Protein AF-A0A6N8VYQ9-F1 (afdb_monomer_lite)

pLDDT: mean 89.88, std 11.33, range [39.56, 98.56]

Secondary structure (DSSP, 8-state):
-GGGTT---TTGGGHHHHHHHHHHHHHHHH--B--HHHHHHTTSSS----GGGHHHHHHHHHHHHHTS-HHHHHHHHHHHHHHHHHTTHHHHHHHHHHHHHHHHTSHHHHHHHHHHHHH-HHHHHHHHHGGGTT-B-----

Radius of gyration: 19.12 Å; chains: 1; bounding box: 42×30×52 Å

Structure (mmCIF, N/CA/C/O backbone):
data_AF-A0A6N8VYQ9-F1
#
_entry.id   AF-A0A6N8VYQ9-F1
#
loop_
_atom_site.group_PDB
_atom_site.id
_atom_site.type_symbol
_atom_site.label_atom_id
_atom_site.label_alt_id
_atom_site.label_comp_id
_atom_site.label_asym_id
_atom_site.label_entity_id
_atom_site.label_seq_id
_atom_site.pdbx_PDB_ins_code
_atom_site.Cartn_x
_atom_site.Cartn_y
_atom_site.Cartn_z
_atom_site.occupancy
_atom_site.B_iso_or_equiv
_atom_site.auth_seq_id
_atom_site.auth_comp_id
_atom_site.auth_asym_id
_atom_site.auth_atom_id
_atom_site.pdbx_PDB_model_num
ATOM 1 N N . PRO A 1 1 ? 2.903 -2.133 -12.362 1.00 65.19 1 PRO A N 1
ATOM 2 C CA . PRO A 1 1 ? 3.233 -1.470 -11.065 1.00 65.19 1 PRO A CA 1
ATOM 3 C C . PRO A 1 1 ? 4.709 -1.694 -10.698 1.00 65.19 1 PRO A C 1
ATOM 5 O O . PRO A 1 1 ? 5.419 -2.346 -11.462 1.00 65.19 1 PRO A O 1
ATOM 8 N N . ALA A 1 2 ? 5.177 -1.123 -9.576 1.00 66.31 2 ALA A N 1
ATOM 9 C CA . ALA A 1 2 ? 6.608 -0.998 -9.271 1.00 66.31 2 ALA A CA 1
ATOM 10 C C . ALA A 1 2 ? 7.390 -2.326 -9.326 1.00 66.31 2 ALA A C 1
ATOM 12 O O . ALA A 1 2 ? 8.435 -2.388 -9.970 1.00 66.31 2 ALA A O 1
ATOM 13 N N . GLY A 1 3 ? 6.815 -3.403 -8.776 1.00 78.25 3 GLY A N 1
ATOM 14 C CA . GLY A 1 3 ? 7.470 -4.713 -8.654 1.00 78.25 3 GLY A CA 1
ATOM 15 C C . GLY A 1 3 ? 7.898 -5.392 -9.962 1.00 78.25 3 GLY A C 1
ATOM 16 O O . GLY A 1 3 ? 8.672 -6.338 -9.907 1.00 78.25 3 GLY A O 1
ATOM 17 N N . ARG A 1 4 ? 7.441 -4.920 -11.134 1.00 86.50 4 ARG A N 1
ATOM 18 C CA . ARG A 1 4 ? 7.804 -5.511 -12.436 1.00 86.50 4 ARG A CA 1
ATOM 19 C C . ARG A 1 4 ? 9.181 -5.074 -12.944 1.00 86.50 4 ARG A C 1
ATOM 21 O O . ARG A 1 4 ? 9.918 -5.898 -13.466 1.00 86.50 4 ARG A O 1
ATOM 28 N N . ALA A 1 5 ? 9.513 -3.785 -12.827 1.00 86.56 5 ALA A N 1
ATOM 29 C CA . ALA A 1 5 ? 10.778 -3.237 -13.347 1.00 86.56 5 ALA A CA 1
ATOM 30 C C . ALA A 1 5 ? 11.146 -1.856 -12.772 1.00 86.56 5 ALA A C 1
ATOM 32 O O . ALA A 1 5 ? 11.883 -1.112 -13.404 1.00 86.56 5 ALA A O 1
ATOM 33 N N . LEU A 1 6 ? 10.581 -1.457 -11.627 1.00 85.38 6 LEU A N 1
ATOM 34 C CA . LEU A 1 6 ? 10.783 -0.125 -11.032 1.00 85.38 6 LEU A CA 1
ATOM 35 C C . LEU A 1 6 ? 11.154 -0.159 -9.546 1.00 85.38 6 LEU A C 1
ATOM 37 O O . LEU A 1 6 ? 11.224 0.894 -8.915 1.00 85.38 6 LEU A O 1
ATOM 41 N N . GLY A 1 7 ? 11.374 -1.343 -8.980 1.00 84.88 7 GLY A N 1
ATOM 42 C CA . GLY A 1 7 ? 11.751 -1.486 -7.584 1.00 84.88 7 GLY A CA 1
ATOM 43 C C . GLY A 1 7 ? 10.710 -2.182 -6.728 1.00 84.88 7 GLY A C 1
ATOM 44 O O . GLY A 1 7 ? 9.626 -2.595 -7.149 1.00 84.88 7 GLY A O 1
ATOM 45 N N . GLN A 1 8 ? 11.082 -2.289 -5.469 1.00 81.06 8 GLN A N 1
ATOM 46 C CA . GLN A 1 8 ? 10.312 -2.890 -4.403 1.00 81.06 8 GLN A CA 1
ATOM 47 C C . GLN A 1 8 ? 9.368 -1.795 -3.839 1.00 81.06 8 GLN A C 1
ATOM 49 O O . GLN A 1 8 ? 9.829 -0.696 -3.532 1.00 81.06 8 GLN A O 1
ATOM 54 N N . PRO A 1 9 ? 8.040 -2.023 -3.715 1.00 76.06 9 PRO A N 1
ATOM 55 C CA . PRO A 1 9 ? 7.137 -1.032 -3.124 1.00 76.06 9 PRO A CA 1
ATOM 56 C C . PRO A 1 9 ? 7.573 -0.603 -1.708 1.00 76.06 9 PRO A C 1
ATOM 58 O O . PRO A 1 9 ? 7.637 -1.456 -0.823 1.00 76.06 9 PRO A O 1
ATOM 61 N N . PRO A 1 10 ? 7.765 0.696 -1.414 1.00 67.38 10 PRO A N 1
ATOM 62 C CA . PRO A 1 10 ? 8.290 1.147 -0.117 1.00 67.38 10 PRO A CA 1
ATOM 63 C C . PRO A 1 10 ? 7.386 0.792 1.080 1.00 67.38 10 PRO A C 1
ATOM 65 O O . PRO A 1 10 ? 7.801 0.881 2.229 1.00 67.38 10 PRO A O 1
ATOM 68 N N . THR A 1 11 ? 6.144 0.369 0.824 1.00 69.56 11 THR A N 1
ATOM 69 C CA . THR A 1 11 ? 5.172 -0.064 1.836 1.00 69.56 11 THR A CA 1
ATOM 70 C C . THR A 1 11 ? 5.167 -1.572 2.099 1.00 69.56 11 THR A C 1
ATOM 72 O O . THR A 1 11 ? 4.352 -2.034 2.897 1.00 69.56 11 THR A O 1
ATOM 75 N N . LEU A 1 12 ? 6.049 -2.361 1.470 1.00 75.00 12 LEU A N 1
ATOM 76 C CA . LEU A 1 12 ? 6.017 -3.828 1.557 1.00 75.00 12 LEU A CA 1
ATOM 77 C C . LEU A 1 12 ? 6.040 -4.369 2.979 1.00 75.00 12 LEU A C 1
ATOM 79 O O . LEU A 1 12 ? 5.330 -5.335 3.238 1.00 75.00 12 LEU A O 1
ATOM 83 N N . GLY A 1 13 ? 6.769 -3.743 3.905 1.00 76.56 13 GLY A N 1
ATOM 84 C CA . GLY A 1 13 ? 6.803 -4.208 5.294 1.00 76.56 13 GLY A CA 1
ATOM 85 C C . GLY A 1 13 ? 5.421 -4.279 5.959 1.00 76.56 13 GLY A C 1
ATOM 86 O O . GLY A 1 13 ? 5.215 -5.039 6.901 1.00 76.56 13 GLY A O 1
ATOM 87 N N . MET A 1 14 ? 4.430 -3.559 5.426 1.00 85.94 14 MET A N 1
ATOM 88 C CA . MET A 1 14 ? 3.052 -3.574 5.917 1.00 85.94 14 MET A CA 1
ATOM 89 C C . MET A 1 14 ? 2.168 -4.627 5.237 1.00 85.94 14 MET A C 1
ATOM 91 O O . MET A 1 14 ? 1.153 -5.019 5.810 1.00 85.94 14 MET A O 1
ATOM 95 N N . TRP A 1 15 ? 2.501 -5.082 4.025 1.00 90.06 15 TRP A N 1
ATOM 96 C CA . TRP A 1 15 ? 1.607 -5.934 3.230 1.00 90.06 15 TRP A CA 1
ATOM 97 C C . TRP A 1 15 ? 1.400 -7.314 3.868 1.00 90.06 15 TRP A C 1
ATOM 99 O O . TRP A 1 15 ? 0.240 -7.675 4.081 1.00 90.06 15 TRP A O 1
ATOM 109 N N . PRO A 1 16 ? 2.449 -8.053 4.292 1.00 90.50 16 PRO A N 1
ATOM 110 C CA . PRO A 1 16 ? 2.268 -9.322 4.991 1.00 90.50 16 PRO A CA 1
ATOM 111 C C . PRO A 1 16 ? 1.386 -9.212 6.233 1.00 90.50 16 PRO A C 1
ATOM 113 O O . PRO A 1 16 ? 0.558 -10.088 6.472 1.00 90.50 16 PRO A O 1
ATOM 116 N N . ALA A 1 17 ? 1.535 -8.125 6.995 1.00 88.56 17 ALA A N 1
ATOM 117 C CA . ALA A 1 17 ? 0.764 -7.881 8.209 1.00 88.56 17 ALA A CA 1
ATOM 118 C C . ALA A 1 17 ? -0.716 -7.563 7.930 1.00 88.56 17 ALA A C 1
ATOM 120 O O . ALA A 1 17 ? -1.552 -7.741 8.811 1.00 88.56 17 ALA A O 1
ATOM 121 N N . ARG A 1 18 ? -1.046 -7.088 6.722 1.00 90.31 18 ARG A N 1
ATOM 122 C CA . ARG A 1 18 ? -2.411 -6.716 6.323 1.00 90.31 18 ARG A CA 1
ATOM 123 C C . ARG A 1 18 ? -3.142 -7.828 5.585 1.00 90.31 18 ARG A C 1
ATOM 125 O O . ARG A 1 18 ? -4.265 -8.150 5.943 1.00 90.31 18 ARG A O 1
ATOM 132 N N . ILE A 1 19 ? -2.499 -8.407 4.575 1.00 94.00 19 ILE A N 1
ATOM 133 C CA . ILE A 1 19 ? -3.136 -9.318 3.611 1.00 94.00 19 ILE A CA 1
ATOM 134 C C . ILE A 1 19 ? -2.537 -10.732 3.628 1.00 94.00 19 ILE A C 1
ATOM 136 O O . ILE A 1 19 ? -2.899 -11.584 2.816 1.00 94.00 19 ILE A O 1
ATOM 140 N N . GLY A 1 20 ? -1.603 -10.999 4.545 1.00 93.19 20 GLY A N 1
ATOM 141 C CA . GLY A 1 20 ? -0.926 -12.285 4.675 1.00 93.19 20 GLY A CA 1
ATOM 142 C C . GLY A 1 20 ? 0.142 -12.540 3.605 1.00 93.19 20 GLY A C 1
ATOM 143 O O . GLY A 1 20 ? 0.209 -11.894 2.555 1.00 93.19 20 GLY A O 1
ATOM 144 N N . MET A 1 21 ? 1.003 -13.527 3.869 1.00 93.06 21 MET A N 1
ATOM 145 C CA . MET A 1 21 ? 2.172 -13.829 3.028 1.00 93.06 21 MET A CA 1
ATOM 146 C C . MET A 1 21 ? 1.812 -14.289 1.612 1.00 93.06 21 MET A C 1
ATOM 148 O O . MET A 1 21 ? 2.507 -13.936 0.662 1.00 93.06 21 MET A O 1
ATOM 152 N N . LEU A 1 22 ? 0.748 -15.085 1.463 1.00 95.06 22 LEU A N 1
ATOM 153 C CA . LEU A 1 22 ? 0.373 -15.667 0.171 1.00 95.06 22 LEU A CA 1
ATOM 154 C C . LEU A 1 22 ? -0.088 -14.590 -0.811 1.00 95.06 22 LEU A C 1
ATOM 156 O O . LEU A 1 22 ? 0.490 -14.468 -1.887 1.00 95.06 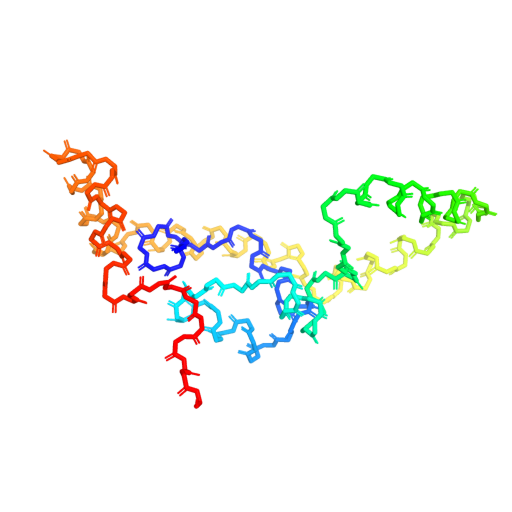22 LEU A O 1
ATOM 160 N N . LYS A 1 23 ? -1.061 -13.761 -0.411 1.00 93.44 23 LYS A N 1
ATOM 161 C CA . LYS A 1 23 ? -1.574 -12.683 -1.264 1.00 93.44 23 LYS A CA 1
ATOM 162 C C . LYS A 1 23 ? -0.520 -11.603 -1.499 1.00 93.44 23 LYS A C 1
ATOM 164 O O . LYS A 1 23 ? -0.416 -11.089 -2.606 1.00 93.44 23 LYS A O 1
ATOM 169 N N . THR A 1 24 ? 0.319 -11.316 -0.499 1.00 92.19 24 THR A N 1
ATOM 170 C CA . THR A 1 24 ? 1.463 -10.409 -0.676 1.00 92.19 24 THR A CA 1
ATOM 171 C C . THR A 1 24 ? 2.382 -10.893 -1.799 1.00 92.19 24 THR A C 1
ATOM 173 O O . THR A 1 24 ? 2.676 -10.136 -2.718 1.00 92.19 24 THR A O 1
ATOM 176 N N . LYS A 1 25 ? 2.805 -12.164 -1.768 1.00 91.62 25 LYS A N 1
ATOM 177 C CA . LYS A 1 25 ? 3.664 -12.739 -2.814 1.00 91.62 25 LYS A CA 1
ATOM 178 C C . LYS A 1 25 ? 2.973 -12.791 -4.170 1.00 91.62 25 LYS A C 1
ATOM 180 O O . LYS A 1 25 ? 3.605 -12.467 -5.164 1.00 91.62 25 LYS A O 1
ATOM 185 N N . GLU A 1 26 ? 1.693 -13.152 -4.208 1.00 91.56 26 GLU A N 1
ATOM 186 C CA . GLU A 1 26 ? 0.898 -13.158 -5.439 1.00 91.56 26 GLU A CA 1
ATOM 187 C C . GLU A 1 26 ? 0.948 -11.795 -6.143 1.00 91.56 26 GLU A C 1
ATOM 189 O O . GLU A 1 26 ? 1.306 -11.730 -7.317 1.00 91.56 26 GLU A O 1
ATOM 194 N N . LEU A 1 27 ? 0.685 -10.703 -5.415 1.00 90.06 27 LEU A N 1
ATOM 195 C CA . LEU A 1 27 ? 0.700 -9.347 -5.971 1.00 90.06 27 LEU A CA 1
ATOM 196 C C . LEU A 1 27 ? 2.111 -8.856 -6.320 1.00 90.06 27 LEU A C 1
ATOM 198 O O . LEU A 1 27 ? 2.285 -8.154 -7.311 1.00 90.06 27 LEU A O 1
ATOM 202 N N . LEU A 1 28 ? 3.134 -9.223 -5.544 1.00 88.94 28 LEU A N 1
ATOM 203 C CA . LEU A 1 28 ? 4.516 -8.822 -5.835 1.00 88.94 28 LEU A CA 1
ATOM 204 C C . LEU A 1 28 ? 5.099 -9.551 -7.040 1.00 88.94 28 LEU A C 1
ATOM 206 O O . LEU A 1 28 ? 5.803 -8.937 -7.833 1.00 88.94 28 LEU A O 1
ATOM 210 N N . PHE A 1 29 ? 4.831 -10.850 -7.161 1.00 89.75 29 PHE A N 1
ATOM 211 C CA . PHE A 1 29 ? 5.424 -11.687 -8.202 1.00 89.75 29 PHE A CA 1
ATOM 212 C C . PHE A 1 29 ? 4.741 -11.495 -9.556 1.00 89.75 29 PHE A C 1
ATOM 214 O O . PHE A 1 29 ? 5.396 -11.621 -10.584 1.00 89.75 29 PHE A O 1
ATOM 221 N N . SER A 1 30 ? 3.449 -11.161 -9.566 1.00 88.06 30 SER A N 1
ATOM 222 C CA . SER A 1 30 ? 2.733 -10.763 -10.787 1.00 88.06 30 SER A CA 1
ATOM 223 C C . SER A 1 30 ? 2.913 -9.277 -11.112 1.00 88.06 30 SER A C 1
ATOM 225 O O . SER A 1 30 ? 2.906 -8.859 -12.274 1.00 88.06 30 SER A O 1
ATOM 227 N N . GLY A 1 31 ? 3.056 -8.449 -10.075 1.00 88.06 31 GLY A N 1
ATOM 228 C CA . GLY A 1 31 ? 2.849 -7.019 -10.205 1.00 88.06 31 GLY A CA 1
ATOM 229 C C . GLY A 1 31 ? 1.437 -6.711 -10.695 1.00 88.06 31 GLY A C 1
ATOM 230 O O . GLY A 1 31 ? 1.279 -5.811 -11.505 1.00 88.06 31 GLY A O 1
ATOM 231 N N . ASP A 1 32 ? 0.418 -7.453 -10.284 1.00 89.06 32 ASP A N 1
ATOM 232 C CA . ASP A 1 32 ? -0.953 -7.146 -10.679 1.00 89.06 32 ASP A CA 1
ATOM 233 C C . ASP A 1 32 ? -1.568 -6.065 -9.788 1.00 89.06 32 ASP A C 1
ATOM 235 O O . ASP A 1 32 ? -1.178 -5.843 -8.638 1.00 89.06 32 ASP A O 1
ATOM 239 N N . THR A 1 33 ? -2.532 -5.351 -10.356 1.00 87.56 33 THR A N 1
ATOM 240 C CA . THR A 1 33 ? -3.377 -4.401 -9.637 1.00 87.56 33 THR A CA 1
ATOM 241 C C . THR A 1 33 ? -4.667 -5.083 -9.202 1.00 87.56 33 THR A C 1
ATOM 243 O O . THR A 1 33 ? -5.145 -6.018 -9.849 1.00 87.56 33 THR A O 1
ATOM 246 N N . ILE A 1 34 ? -5.224 -4.610 -8.091 1.00 90.75 34 ILE A N 1
ATOM 247 C CA . ILE A 1 34 ? -6.509 -5.056 -7.553 1.00 90.75 34 ILE A CA 1
ATOM 248 C C . ILE A 1 34 ? -7.470 -3.874 -7.532 1.00 90.75 34 ILE A C 1
ATOM 250 O O . ILE A 1 34 ? -7.042 -2.726 -7.388 1.00 90.75 34 ILE A O 1
ATOM 254 N N . ASP A 1 35 ? -8.759 -4.152 -7.688 1.00 92.94 35 ASP A N 1
ATOM 255 C CA . ASP A 1 35 ? -9.792 -3.147 -7.473 1.00 92.94 35 ASP A CA 1
ATOM 256 C C . ASP A 1 35 ? -10.114 -2.991 -5.977 1.00 92.94 35 ASP A C 1
ATOM 258 O O . ASP A 1 35 ? -9.591 -3.707 -5.117 1.00 92.94 35 ASP A O 1
ATOM 262 N N . ALA A 1 36 ? -10.963 -2.012 -5.658 1.00 94.69 36 ALA A N 1
ATOM 263 C CA . ALA A 1 36 ? -11.349 -1.724 -4.282 1.00 94.69 36 ALA A CA 1
ATOM 264 C C . ALA A 1 36 ? -12.071 -2.912 -3.618 1.00 94.69 36 ALA A C 1
ATOM 266 O O . ALA A 1 36 ? -11.867 -3.164 -2.433 1.00 94.69 36 ALA A O 1
ATOM 267 N N . VAL A 1 37 ? -12.869 -3.670 -4.379 1.00 95.12 37 VAL A N 1
ATOM 268 C CA . VAL A 1 37 ? -13.646 -4.805 -3.859 1.00 95.12 37 VAL 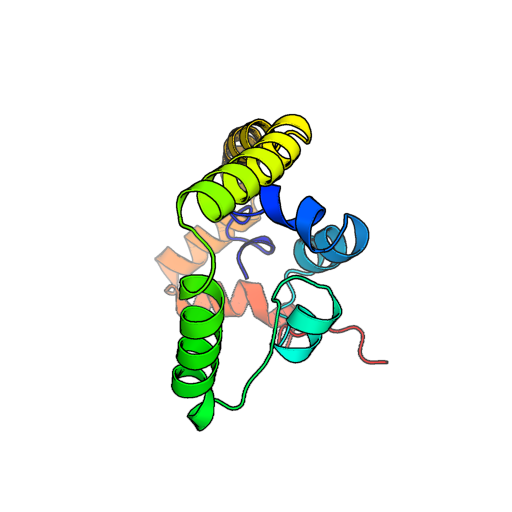A CA 1
ATOM 269 C C . VAL A 1 37 ? -12.717 -5.939 -3.435 1.00 95.12 37 VAL A C 1
ATOM 271 O O . VAL A 1 37 ? -12.842 -6.465 -2.329 1.00 95.12 37 VAL A O 1
ATOM 274 N N . GLU A 1 38 ? -11.737 -6.292 -4.268 1.00 94.75 38 GLU A N 1
ATOM 275 C CA . GLU A 1 38 ? -10.721 -7.276 -3.899 1.00 94.75 38 GLU A CA 1
ATOM 276 C C . GLU A 1 38 ? -9.863 -6.771 -2.735 1.00 94.75 38 GLU A C 1
ATOM 278 O O . GLU A 1 38 ? -9.588 -7.541 -1.814 1.00 94.75 38 GLU A O 1
ATOM 283 N N . ALA A 1 39 ? -9.486 -5.486 -2.726 1.00 95.12 39 ALA A N 1
ATOM 284 C CA . ALA A 1 39 ? -8.720 -4.883 -1.636 1.00 95.12 39 ALA A CA 1
ATOM 285 C C . ALA A 1 39 ? -9.447 -4.968 -0.281 1.00 95.12 39 ALA A C 1
ATOM 287 O O . ALA A 1 39 ? -8.809 -5.249 0.737 1.00 95.12 39 ALA A O 1
ATOM 288 N N . GLU A 1 40 ? -10.765 -4.761 -0.250 1.00 96.69 40 GLU A N 1
ATOM 289 C CA . GLU A 1 40 ? -11.592 -4.952 0.948 1.00 96.69 40 GLU A CA 1
ATOM 290 C C . GLU A 1 40 ? -11.666 -6.432 1.329 1.00 96.69 40 GLU A C 1
ATOM 292 O O . GLU A 1 40 ? -11.393 -6.793 2.476 1.00 96.69 40 GLU A O 1
ATOM 297 N N . ARG A 1 41 ? -11.937 -7.314 0.358 1.00 96.12 41 ARG A N 1
ATOM 298 C CA . ARG A 1 41 ? -12.064 -8.762 0.583 1.00 96.12 41 ARG A CA 1
ATOM 299 C C . ARG A 1 41 ? -10.810 -9.380 1.207 1.00 96.12 41 ARG A C 1
ATOM 301 O O . ARG A 1 41 ? -10.923 -10.306 2.010 1.00 96.12 41 ARG A O 1
ATOM 308 N N . ILE A 1 42 ? -9.620 -8.906 0.831 1.00 95.31 42 ILE A N 1
ATOM 309 C CA . ILE A 1 42 ? -8.342 -9.399 1.374 1.00 95.31 42 ILE A CA 1
ATOM 310 C C . ILE A 1 42 ? -7.889 -8.665 2.644 1.00 95.31 42 ILE A C 1
ATOM 312 O O . ILE A 1 42 ? -6.856 -9.030 3.201 1.00 95.31 42 ILE A O 1
ATOM 316 N N . GLY A 1 43 ? -8.621 -7.643 3.101 1.00 94.38 43 GLY A N 1
ATOM 317 C CA . GLY A 1 43 ? -8.286 -6.871 4.302 1.00 94.38 43 GLY A CA 1
ATOM 318 C C . GLY A 1 43 ? -7.203 -5.803 4.103 1.00 94.38 43 GLY A C 1
ATOM 319 O O . GLY A 1 43 ? -6.601 -5.344 5.076 1.00 94.38 43 GLY A O 1
ATOM 320 N N . MET A 1 44 ? -6.935 -5.391 2.858 1.00 93.94 44 MET A N 1
ATOM 321 C CA . MET A 1 44 ? -6.030 -4.270 2.574 1.00 93.94 44 MET A CA 1
ATOM 322 C C . MET A 1 44 ? -6.670 -2.929 2.946 1.00 93.94 44 MET A C 1
ATOM 324 O O . MET A 1 44 ? -5.994 -2.049 3.482 1.00 93.94 44 MET A O 1
ATOM 328 N N . ILE A 1 45 ? -7.972 -2.791 2.690 1.00 95.25 45 ILE A N 1
ATOM 329 C CA . ILE A 1 45 ? -8.794 -1.646 3.094 1.00 95.25 45 ILE A CA 1
ATOM 330 C C . ILE A 1 45 ? -9.983 -2.127 3.927 1.00 95.25 45 ILE A C 1
ATOM 332 O O . ILE A 1 45 ? -10.325 -3.305 3.912 1.00 95.25 45 ILE A O 1
ATOM 336 N N . ASN A 1 46 ? -10.606 -1.215 4.675 1.00 96.19 46 ASN A N 1
ATOM 337 C CA . ASN A 1 46 ? -11.698 -1.580 5.580 1.00 96.19 46 ASN A CA 1
ATOM 338 C C . ASN A 1 46 ? -13.071 -1.623 4.900 1.00 96.19 46 ASN A C 1
ATOM 340 O O . ASN A 1 46 ? -13.916 -2.393 5.346 1.00 96.19 46 ASN A O 1
ATOM 344 N N . ARG A 1 47 ? -13.323 -0.718 3.940 1.00 96.56 47 ARG A N 1
ATOM 345 C CA . ARG A 1 47 ? -14.642 -0.476 3.336 1.00 96.56 47 ARG A CA 1
ATOM 346 C C . ARG A 1 47 ? -14.518 0.049 1.908 1.00 96.56 47 ARG A C 1
ATOM 348 O O . ARG A 1 47 ? -13.574 0.790 1.628 1.00 96.56 47 ARG A O 1
ATOM 355 N N . VAL A 1 48 ? -15.495 -0.273 1.062 1.00 97.56 48 VAL A N 1
ATOM 356 C CA . VAL A 1 48 ? -15.687 0.317 -0.276 1.00 97.56 48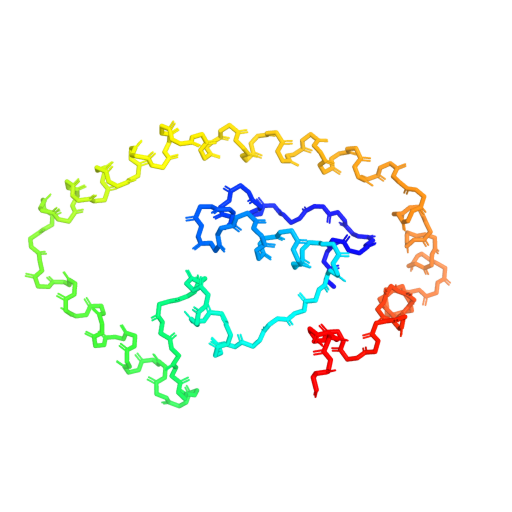 VAL A CA 1
ATOM 357 C C . VAL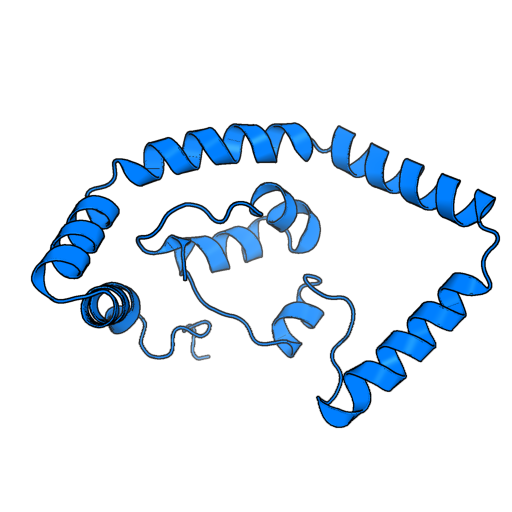 A 1 48 ? -17.008 1.076 -0.327 1.00 97.56 48 VAL A C 1
ATOM 359 O O . VAL A 1 48 ? -18.033 0.571 0.125 1.00 97.56 48 VAL A O 1
ATOM 362 N N . TYR A 1 49 ? -16.985 2.266 -0.923 1.00 96.81 49 TYR A N 1
ATOM 363 C CA . TYR A 1 49 ? -18.161 3.109 -1.129 1.00 96.81 49 TYR A CA 1
ATOM 364 C C . TYR A 1 49 ? -18.242 3.576 -2.587 1.00 96.81 49 TYR A C 1
ATOM 366 O O . TYR A 1 49 ? -17.196 3.681 -3.236 1.00 96.81 49 TYR A O 1
ATOM 374 N N . PRO A 1 50 ? -19.449 3.874 -3.108 1.00 97.00 50 PRO A N 1
ATOM 375 C CA . PRO A 1 50 ? -19.598 4.653 -4.334 1.00 97.00 50 PRO A CA 1
ATOM 376 C C . PRO A 1 50 ? -18.859 5.992 -4.226 1.00 97.00 50 PRO A C 1
ATOM 378 O O . PRO A 1 50 ? -18.795 6.575 -3.141 1.00 97.00 50 PRO A O 1
ATOM 381 N N . GLU A 1 51 ? -18.317 6.482 -5.341 1.00 96.75 51 GLU A N 1
ATOM 382 C CA . GLU A 1 51 ? -17.501 7.705 -5.373 1.00 96.75 51 GLU A CA 1
ATOM 383 C C . GLU A 1 51 ? -18.260 8.908 -4.799 1.00 96.75 51 GLU A C 1
ATOM 385 O O . GLU A 1 51 ? -17.719 9.657 -3.990 1.00 96.75 51 GLU A O 1
ATOM 390 N N . GLU A 1 52 ? -19.547 9.030 -5.123 1.00 98.19 52 GLU A N 1
ATOM 391 C CA . GLU A 1 52 ? -20.402 10.140 -4.700 1.00 98.19 52 GLU A CA 1
ATOM 392 C C . GLU A 1 52 ? -20.730 10.121 -3.198 1.00 98.19 52 GLU A C 1
ATOM 394 O O . GLU A 1 52 ? -21.193 11.124 -2.661 1.00 98.19 52 GLU A O 1
ATOM 399 N N . GLN A 1 53 ? -20.507 8.990 -2.519 1.00 98.06 53 GLN A N 1
ATOM 400 C CA . GLN A 1 53 ? -20.804 8.798 -1.092 1.00 98.06 53 GLN A CA 1
ATOM 401 C C . GLN A 1 53 ? -19.546 8.784 -0.218 1.00 98.06 53 GLN A C 1
ATOM 403 O O . GLN A 1 53 ? -19.654 8.798 1.009 1.00 98.06 53 GLN A O 1
ATOM 408 N N . LEU A 1 54 ? -18.351 8.751 -0.820 1.00 97.62 54 LEU A N 1
ATOM 409 C CA . LEU A 1 54 ? -17.096 8.538 -0.099 1.00 97.62 54 LEU A CA 1
ATOM 410 C C . LEU A 1 54 ? -16.874 9.567 1.018 1.00 97.62 54 LEU A C 1
ATOM 412 O O . LEU A 1 54 ? -16.497 9.191 2.130 1.00 97.62 54 LEU A O 1
ATOM 416 N N . ASP A 1 55 ? -17.124 10.846 0.739 1.00 98.25 55 ASP A N 1
ATOM 417 C CA . ASP A 1 55 ? -16.912 11.931 1.701 1.00 98.25 55 ASP A CA 1
ATOM 418 C C . ASP A 1 55 ? -17.900 11.864 2.872 1.00 98.25 55 ASP A C 1
ATOM 420 O O . ASP A 1 55 ? -17.501 12.001 4.034 1.00 98.25 55 ASP A O 1
ATOM 424 N N . GLU A 1 56 ? -19.178 11.610 2.579 1.00 98.44 56 GLU A N 1
ATOM 425 C CA . GLU A 1 56 ? -20.234 11.490 3.589 1.00 98.44 56 GLU A CA 1
ATOM 426 C C . GLU A 1 56 ? -19.953 10.317 4.534 1.00 98.44 56 GLU A C 1
ATOM 428 O O . GLU A 1 56 ? -19.913 10.488 5.755 1.00 98.44 56 GLU A O 1
ATOM 433 N N . GLU A 1 57 ? -19.670 9.143 3.974 1.00 98.31 57 GLU A N 1
ATOM 434 C CA . GLU A 1 57 ? -19.396 7.921 4.730 1.00 98.31 57 GLU A CA 1
ATOM 435 C C . GLU A 1 57 ? -18.095 8.017 5.538 1.00 98.31 57 GLU A C 1
ATOM 437 O O . GLU A 1 57 ? -18.036 7.612 6.706 1.00 98.31 57 GLU A O 1
ATOM 442 N N . THR A 1 58 ? -17.052 8.623 4.960 1.00 98.00 58 THR A N 1
ATOM 443 C CA . THR A 1 58 ? -15.794 8.894 5.672 1.00 98.00 58 THR A CA 1
ATOM 444 C C . THR A 1 58 ? -16.040 9.805 6.870 1.00 98.00 58 THR A C 1
ATOM 446 O O . THR A 1 58 ? -15.554 9.528 7.972 1.00 98.00 58 THR A O 1
ATOM 449 N N . MET A 1 59 ? -16.817 10.877 6.692 1.00 98.50 59 MET A N 1
ATOM 450 C CA . MET A 1 59 ? -17.124 11.811 7.771 1.00 98.50 59 MET A CA 1
ATOM 451 C C . MET A 1 59 ? -17.988 11.163 8.856 1.00 98.50 59 MET A C 1
ATOM 453 O O . MET A 1 59 ? -17.691 11.317 10.044 1.00 98.50 59 MET A O 1
ATOM 457 N N . ALA A 1 60 ? -19.000 10.383 8.472 1.00 98.38 60 ALA A N 1
ATOM 458 C CA . ALA A 1 60 ? -19.818 9.617 9.405 1.00 98.38 60 ALA A CA 1
ATOM 459 C C . ALA A 1 60 ? -18.956 8.652 10.240 1.00 98.38 60 ALA A C 1
ATOM 461 O O . ALA A 1 60 ? -19.115 8.555 11.461 1.00 98.38 60 ALA A O 1
ATOM 462 N N . TRP A 1 61 ? -17.976 7.985 9.622 1.00 97.94 61 TRP A N 1
ATOM 463 C CA . TRP A 1 61 ? -17.031 7.127 10.336 1.00 97.94 61 TRP A CA 1
ATOM 464 C C . TRP A 1 61 ? -16.135 7.908 11.310 1.00 97.94 61 TRP A C 1
ATOM 466 O O . TRP A 1 61 ? -15.986 7.513 12.471 1.00 97.94 61 TRP A O 1
ATOM 476 N N . CYS A 1 62 ? -15.591 9.049 10.883 1.00 98.12 62 CYS A N 1
ATOM 477 C CA . CYS A 1 62 ? -14.796 9.934 11.737 1.00 98.12 62 CYS A CA 1
ATOM 478 C C . CYS A 1 62 ? -15.594 10.442 12.947 1.00 98.12 62 CYS A C 1
ATOM 480 O O . CYS A 1 62 ? -15.082 10.429 14.067 1.00 98.12 62 CYS A O 1
ATOM 482 N N . GLN A 1 63 ? -16.859 10.821 12.756 1.00 98.50 63 GLN A N 1
ATOM 483 C CA . GLN A 1 63 ? -17.747 11.254 13.840 1.00 98.50 63 GLN A CA 1
ATOM 484 C C . GLN A 1 63 ? -17.972 10.140 14.868 1.00 98.50 63 GLN A C 1
ATOM 486 O O . GLN A 1 63 ? -17.977 10.396 16.071 1.00 98.50 63 GLN A O 1
ATOM 491 N N . ARG A 1 64 ? -18.089 8.881 14.431 1.00 98.12 64 ARG A N 1
ATOM 492 C CA . ARG A 1 64 ? -18.174 7.736 15.353 1.00 98.12 64 ARG A CA 1
ATOM 493 C C . ARG A 1 64 ? -16.913 7.599 16.205 1.00 98.12 64 ARG A C 1
ATOM 495 O O . ARG A 1 64 ? -17.032 7.405 17.410 1.00 98.12 64 ARG A O 1
ATOM 502 N N . ILE A 1 65 ? -15.729 7.735 15.605 1.00 98.06 65 ILE A N 1
ATOM 503 C CA . ILE A 1 65 ? -14.447 7.691 16.331 1.00 98.06 65 ILE A CA 1
ATOM 504 C C . ILE A 1 65 ? -14.337 8.863 17.314 1.00 98.06 65 ILE A C 1
ATOM 506 O O . ILE A 1 65 ? -13.901 8.662 18.443 1.00 98.06 65 ILE A O 1
ATOM 510 N N . ALA A 1 66 ? -14.774 10.062 16.920 1.00 98.38 66 ALA A N 1
ATOM 511 C CA . ALA A 1 66 ? -14.705 11.269 17.746 1.00 98.38 66 ALA A CA 1
ATOM 512 C C . ALA A 1 66 ? -15.541 11.195 19.038 1.00 98.38 66 ALA A C 1
ATOM 514 O O . ALA A 1 66 ? -15.281 11.943 19.975 1.00 98.38 66 ALA A O 1
ATOM 515 N N . ASN A 1 67 ? -16.514 10.281 19.113 1.00 98.38 67 ASN A N 1
ATOM 516 C CA . ASN A 1 67 ? -17.274 10.021 20.339 1.00 98.38 67 ASN A CA 1
ATOM 517 C C . ASN A 1 67 ? -16.500 9.183 21.375 1.00 98.38 67 ASN A C 1
ATOM 519 O O . ASN A 1 67 ? -16.964 9.024 22.503 1.00 98.38 67 ASN A O 1
ATOM 523 N N . VAL A 1 68 ? -15.343 8.617 21.015 1.00 98.19 68 VAL A N 1
ATOM 524 C CA . VAL A 1 68 ? -14.496 7.857 21.942 1.00 98.19 68 VAL A CA 1
ATOM 525 C C . VAL A 1 68 ? -13.567 8.824 22.690 1.00 98.19 68 VAL A C 1
ATOM 527 O O . VAL A 1 68 ? -12.928 9.659 22.045 1.00 98.19 68 VAL A O 1
ATOM 530 N N . PRO A 1 69 ? -13.431 8.709 24.026 1.00 98.44 69 PRO A N 1
ATOM 531 C CA . PRO A 1 69 ? -12.482 9.511 24.793 1.00 98.44 69 PRO A CA 1
ATOM 532 C C . PRO A 1 69 ? -11.057 9.447 24.225 1.00 98.44 69 PRO A C 1
ATOM 534 O O . PRO A 1 69 ? -10.555 8.377 23.864 1.00 98.44 69 PRO A O 1
ATOM 537 N N . LEU A 1 70 ? -10.406 10.611 24.136 1.00 98.31 70 LEU A N 1
ATOM 538 C CA . LEU A 1 70 ? -9.093 10.760 23.503 1.00 98.31 70 LEU A CA 1
ATOM 539 C C . LEU A 1 70 ? -8.011 9.913 24.187 1.00 98.31 70 LEU A C 1
ATOM 541 O O . LEU A 1 70 ? -7.154 9.340 23.514 1.00 98.31 70 LEU A O 1
ATOM 545 N N . ASP A 1 71 ? -8.049 9.822 25.512 1.00 98.38 71 ASP A N 1
ATOM 546 C CA . ASP A 1 71 ? -7.160 8.977 26.307 1.00 98.38 71 ASP A CA 1
ATOM 547 C C . ASP A 1 71 ? -7.341 7.489 25.963 1.00 98.38 71 ASP A C 1
ATOM 549 O O . ASP A 1 71 ? -6.357 6.793 25.710 1.00 98.38 71 ASP A O 1
ATOM 553 N N . GLY A 1 72 ? -8.584 7.025 25.820 1.00 98.31 72 GLY A N 1
ATOM 554 C CA . GLY A 1 72 ? -8.902 5.675 25.349 1.00 98.31 72 GLY A CA 1
ATOM 555 C C . GLY A 1 72 ? -8.372 5.396 23.938 1.00 98.31 72 GLY A C 1
ATOM 556 O O . GLY A 1 72 ? -7.692 4.392 23.714 1.00 98.31 72 GLY A O 1
ATOM 557 N N . LEU A 1 73 ? -8.612 6.306 22.986 1.00 98.44 73 LEU A N 1
ATOM 558 C CA . LEU A 1 73 ? -8.071 6.197 21.622 1.00 98.44 73 LEU A CA 1
ATOM 559 C C . LEU A 1 73 ? -6.539 6.149 21.610 1.00 98.44 73 LEU A C 1
ATOM 561 O O . LEU A 1 73 ? -5.946 5.376 20.854 1.00 98.44 73 LEU A O 1
ATOM 565 N N . THR A 1 74 ? -5.905 6.951 22.464 1.00 98.56 74 THR A N 1
ATOM 566 C CA . THR A 1 74 ? -4.448 7.011 22.605 1.00 98.56 74 THR A CA 1
ATOM 567 C C . THR A 1 74 ? -3.901 5.667 23.077 1.00 98.56 74 THR A C 1
ATOM 569 O O . THR A 1 74 ? -3.011 5.108 22.433 1.00 98.56 74 THR A O 1
ATOM 572 N N . VAL A 1 75 ? -4.478 5.094 24.139 1.00 98.44 75 VAL A N 1
ATOM 573 C CA . VAL A 1 75 ? -4.079 3.775 24.657 1.00 98.44 75 VAL A CA 1
ATOM 574 C C . VAL A 1 75 ? -4.273 2.683 23.605 1.00 98.44 75 VAL A C 1
ATOM 576 O O . VAL A 1 75 ? -3.348 1.903 23.365 1.00 98.44 75 VAL A O 1
ATOM 579 N N . HIS A 1 76 ? -5.429 2.644 22.932 1.00 98.25 76 HIS A N 1
ATOM 580 C CA . HIS A 1 76 ? -5.695 1.654 21.886 1.00 98.25 76 HIS A CA 1
ATOM 581 C C . HIS A 1 76 ? -4.668 1.735 20.755 1.00 98.25 76 HIS A C 1
ATOM 583 O O . HIS A 1 76 ? -4.056 0.722 20.418 1.00 98.25 76 HIS A O 1
ATOM 589 N N . LYS A 1 77 ? -4.416 2.939 20.224 1.00 98.25 77 LYS A N 1
ATOM 590 C CA . LYS A 1 77 ? -3.459 3.147 19.132 1.00 98.25 77 LYS A CA 1
ATOM 591 C C . LYS A 1 77 ? -2.036 2.762 19.536 1.00 98.25 77 LYS A C 1
ATOM 593 O O . LYS A 1 77 ? -1.346 2.103 18.762 1.00 98.25 77 LYS A O 1
ATOM 598 N N . HIS A 1 78 ? -1.591 3.135 20.738 1.00 98.19 78 HIS A N 1
ATOM 599 C CA . HIS A 1 78 ? -0.261 2.755 21.222 1.00 98.19 78 HIS A CA 1
ATOM 600 C C . HIS A 1 78 ? -0.120 1.244 21.398 1.00 98.19 78 HIS A C 1
ATOM 602 O O . HIS A 1 78 ? 0.892 0.686 20.979 1.00 98.19 78 HIS A O 1
ATOM 608 N N . SER A 1 79 ? -1.126 0.582 21.971 1.00 98.06 79 SER A N 1
ATOM 609 C CA . SER A 1 79 ? -1.117 -0.869 22.170 1.00 98.06 79 SER A CA 1
ATOM 610 C C . SER A 1 79 ? -1.027 -1.622 20.838 1.00 98.06 79 SER A C 1
ATOM 612 O O . SER A 1 79 ? -0.143 -2.461 20.650 1.00 98.06 79 SER A O 1
ATOM 614 N N . THR A 1 80 ? -1.868 -1.263 19.861 1.00 95.81 80 THR A N 1
ATOM 615 C CA . THR A 1 80 ? -1.863 -1.916 18.544 1.00 95.81 80 THR A CA 1
ATOM 616 C C . THR A 1 80 ? -0.598 -1.613 17.749 1.00 95.81 80 THR A C 1
ATOM 618 O O . THR A 1 80 ? -0.042 -2.510 17.117 1.00 95.81 80 THR A O 1
ATOM 621 N N . ASN A 1 81 ? -0.093 -0.376 17.806 1.00 95.25 81 ASN A N 1
ATOM 622 C CA . ASN A 1 81 ? 1.168 -0.030 17.150 1.00 95.25 81 ASN A CA 1
ATOM 623 C C . ASN A 1 81 ? 2.338 -0.776 17.792 1.00 95.25 81 ASN A C 1
ATOM 625 O O . ASN A 1 81 ? 3.203 -1.273 17.081 1.00 95.25 81 ASN A O 1
ATOM 629 N N . ARG A 1 82 ? 2.347 -0.929 19.123 1.00 96.56 82 ARG A N 1
ATOM 630 C CA . ARG A 1 82 ? 3.392 -1.690 19.811 1.00 96.56 82 ARG A CA 1
ATOM 631 C C . ARG A 1 82 ? 3.414 -3.149 19.369 1.00 96.56 82 ARG A C 1
ATOM 633 O O . ARG A 1 82 ? 4.501 -3.687 19.184 1.00 96.56 82 ARG A O 1
ATOM 640 N N . TRP A 1 83 ? 2.254 -3.772 19.165 1.00 94.75 83 TRP A N 1
ATOM 641 C CA . TRP A 1 83 ? 2.187 -5.113 18.581 1.00 94.75 83 TRP A CA 1
ATOM 642 C C . TRP A 1 83 ? 2.814 -5.157 17.180 1.00 94.75 83 TRP A C 1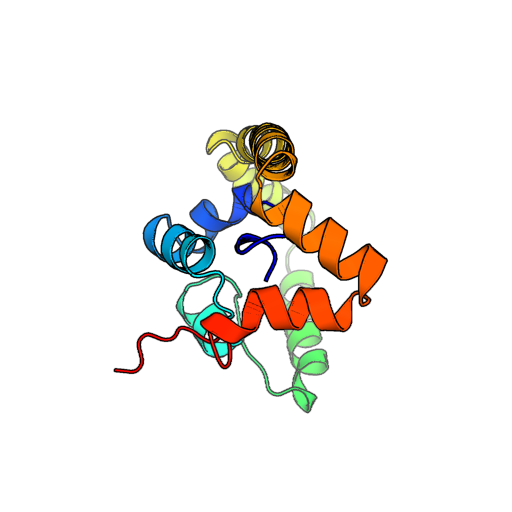
ATOM 644 O O . TRP A 1 83 ? 3.638 -6.028 16.920 1.00 94.75 83 TRP A O 1
ATOM 654 N N . ALA A 1 84 ? 2.502 -4.192 16.307 1.00 91.69 84 ALA A N 1
ATOM 655 C CA . ALA A 1 84 ? 3.080 -4.133 14.962 1.00 91.69 84 ALA A CA 1
ATOM 656 C C . ALA A 1 84 ? 4.612 -3.971 14.988 1.00 91.69 84 ALA A C 1
ATOM 658 O O . ALA A 1 84 ? 5.318 -4.630 14.225 1.00 91.69 84 ALA A O 1
ATOM 659 N N . GLU A 1 85 ? 5.135 -3.159 15.910 1.00 92.44 85 GLU A N 1
ATOM 660 C CA . GLU A 1 85 ? 6.580 -3.032 16.119 1.00 92.44 85 GLU A CA 1
ATOM 661 C C . GLU A 1 85 ? 7.221 -4.343 16.584 1.00 92.44 85 GLU A C 1
ATOM 663 O O . GLU A 1 85 ? 8.277 -4.725 16.086 1.00 92.44 85 GLU A O 1
ATOM 668 N N . LEU A 1 86 ? 6.576 -5.063 17.509 1.00 93.88 86 LEU A N 1
ATOM 669 C CA . LEU A 1 86 ? 7.055 -6.368 17.981 1.00 93.88 86 LEU A CA 1
ATOM 670 C C . LEU A 1 86 ? 7.027 -7.436 16.881 1.00 93.88 86 LEU A C 1
ATOM 672 O O . LEU A 1 86 ? 7.864 -8.333 16.882 1.00 93.88 86 LEU A O 1
ATOM 676 N N . MET A 1 87 ? 6.106 -7.313 15.925 1.00 90.06 87 MET A N 1
ATOM 677 C CA . MET A 1 87 ? 6.060 -8.140 14.717 1.00 90.06 87 MET A CA 1
ATOM 678 C C . MET A 1 87 ? 7.109 -7.737 13.666 1.00 90.06 87 MET A C 1
ATOM 680 O O . MET A 1 87 ? 7.163 -8.345 12.600 1.00 90.06 87 MET A O 1
ATOM 684 N N . GLY A 1 88 ? 7.953 -6.742 13.957 1.00 90.19 88 GLY A N 1
ATOM 685 C CA . GLY A 1 88 ? 9.089 -6.364 13.124 1.00 90.19 88 GLY A CA 1
ATOM 686 C C . GLY A 1 88 ? 8.775 -5.336 12.041 1.00 90.19 88 GLY A C 1
ATOM 687 O O . GLY A 1 88 ? 9.553 -5.229 11.096 1.00 90.19 88 GLY A O 1
ATOM 688 N N . LEU A 1 89 ? 7.681 -4.569 12.156 1.00 88.69 89 LEU A N 1
ATOM 689 C CA . LEU A 1 89 ? 7.290 -3.588 11.135 1.00 88.69 89 LEU A CA 1
ATOM 690 C C . LEU A 1 89 ? 8.432 -2.621 10.780 1.00 88.69 89 LEU A C 1
ATOM 692 O O . LEU A 1 89 ? 8.802 -2.523 9.611 1.00 88.69 89 LEU A O 1
ATOM 696 N N . THR A 1 90 ? 9.017 -1.943 11.772 1.00 88.25 90 THR A N 1
ATOM 697 C CA . THR A 1 90 ? 10.111 -0.985 11.539 1.00 88.25 90 THR A CA 1
ATOM 698 C C . THR A 1 90 ? 11.333 -1.645 10.898 1.00 88.25 90 THR A C 1
ATOM 700 O O . THR A 1 90 ? 11.873 -1.119 9.928 1.00 88.25 90 THR A O 1
ATOM 703 N N . MET A 1 91 ? 11.740 -2.822 11.385 1.00 88.62 91 MET A N 1
ATOM 704 C CA . MET A 1 91 ? 12.872 -3.561 10.811 1.00 88.62 91 MET A CA 1
ATOM 705 C C . MET A 1 91 ? 12.614 -3.949 9.356 1.00 88.62 91 MET A C 1
ATOM 707 O O . MET A 1 91 ? 13.468 -3.732 8.503 1.00 88.62 91 MET A O 1
ATOM 711 N N . SER A 1 92 ? 11.411 -4.437 9.055 1.00 87.06 92 SER A N 1
ATOM 712 C CA . SER A 1 92 ? 11.028 -4.807 7.695 1.00 87.06 92 SER A CA 1
ATOM 713 C C . SER A 1 92 ? 11.040 -3.614 6.735 1.00 87.06 92 SER A C 1
ATOM 715 O O . SER A 1 92 ? 11.399 -3.777 5.571 1.00 87.06 92 SER A O 1
ATOM 717 N N . VAL A 1 93 ? 10.676 -2.414 7.201 1.00 84.12 93 VAL A N 1
ATOM 718 C CA . VAL A 1 93 ? 10.763 -1.191 6.388 1.00 84.12 93 VAL A CA 1
ATOM 719 C C . VAL A 1 93 ? 12.222 -0.817 6.106 1.00 84.12 93 VAL A C 1
ATOM 721 O O . VAL A 1 93 ? 12.535 -0.467 4.969 1.00 84.12 93 VAL A O 1
ATOM 724 N N . TYR A 1 94 ? 13.117 -0.922 7.094 1.00 85.31 94 TYR A N 1
ATOM 725 C CA . TYR A 1 94 ? 14.545 -0.656 6.886 1.00 85.31 94 TYR A CA 1
ATOM 726 C C . TYR A 1 94 ? 15.188 -1.645 5.909 1.00 85.31 94 TYR A C 1
ATOM 728 O O . TYR A 1 94 ? 15.815 -1.217 4.943 1.00 85.31 94 TYR A O 1
ATOM 736 N N . GLU A 1 95 ? 14.968 -2.947 6.096 1.00 84.81 95 GLU A N 1
ATOM 737 C CA . GLU A 1 95 ? 15.463 -3.976 5.170 1.00 84.81 95 GLU A CA 1
ATOM 738 C C . GLU A 1 95 ? 14.862 -3.817 3.764 1.00 84.81 95 GLU A C 1
ATOM 740 O O . GLU A 1 95 ? 15.529 -4.062 2.760 1.00 84.81 95 GLU A O 1
ATOM 745 N N . GLY A 1 96 ? 13.616 -3.342 3.661 1.00 84.81 96 GLY A N 1
ATOM 746 C CA . GLY A 1 96 ? 12.984 -3.031 2.378 1.00 84.81 96 GLY A CA 1
ATOM 747 C C . GLY A 1 96 ? 13.793 -2.037 1.538 1.00 84.81 96 GLY A C 1
ATOM 748 O O . GLY A 1 96 ? 13.890 -2.201 0.321 1.00 84.81 96 GLY A O 1
ATOM 749 N N . ALA A 1 97 ? 14.443 -1.052 2.167 1.00 84.25 97 ALA A N 1
ATOM 750 C CA . ALA A 1 97 ? 15.316 -0.114 1.464 1.00 84.25 97 ALA A CA 1
ATOM 751 C C . ALA A 1 97 ? 16.566 -0.802 0.888 1.00 84.25 97 ALA A C 1
ATOM 753 O O . ALA A 1 97 ? 16.959 -0.502 -0.240 1.00 84.25 97 ALA A O 1
ATOM 754 N N . GLU A 1 98 ? 17.152 -1.751 1.621 1.00 87.75 98 GLU A N 1
ATOM 755 C CA . GLU A 1 98 ? 18.307 -2.534 1.165 1.00 87.75 98 GLU A CA 1
ATOM 756 C C . GLU A 1 98 ? 17.933 -3.426 -0.022 1.00 87.75 98 GLU A C 1
ATOM 758 O O . GLU A 1 98 ? 18.602 -3.409 -1.056 1.00 87.75 98 GLU A O 1
ATOM 763 N N . PHE A 1 99 ? 16.809 -4.145 0.070 1.00 88.31 99 PHE A N 1
ATOM 764 C CA . PHE A 1 99 ? 16.313 -4.952 -1.045 1.00 88.31 99 PHE A CA 1
ATOM 765 C C . PHE A 1 99 ? 15.924 -4.100 -2.254 1.00 88.31 99 PHE A C 1
ATOM 767 O O . PHE A 1 99 ? 16.135 -4.525 -3.389 1.00 88.31 99 PHE A O 1
ATOM 774 N N . ASN A 1 100 ? 15.393 -2.893 -2.042 1.00 88.44 100 ASN A N 1
ATOM 775 C CA . ASN A 1 100 ? 15.126 -1.964 -3.133 1.00 88.44 100 ASN A CA 1
ATOM 776 C C . ASN A 1 100 ? 16.419 -1.465 -3.798 1.00 88.44 100 ASN A C 1
ATOM 778 O O . ASN A 1 100 ? 16.459 -1.356 -5.021 1.00 88.44 100 ASN A O 1
ATOM 782 N N . ALA A 1 101 ? 17.475 -1.200 -3.023 1.00 90.06 101 ALA A N 1
ATOM 783 C CA . ALA A 1 101 ? 18.784 -0.844 -3.568 1.00 90.06 101 ALA A CA 1
ATOM 784 C C . ALA A 1 101 ? 19.361 -1.988 -4.415 1.00 90.06 101 ALA A C 1
ATOM 786 O O . ALA A 1 101 ? 19.809 -1.751 -5.529 1.00 90.06 101 ALA A O 1
ATOM 787 N N . ILE A 1 102 ? 19.253 -3.238 -3.953 1.00 90.81 102 ILE A N 1
ATOM 788 C CA . ILE A 1 102 ? 19.634 -4.413 -4.754 1.00 90.81 102 ILE A CA 1
ATOM 789 C C . ILE A 1 102 ? 18.783 -4.507 -6.029 1.00 90.81 102 ILE A C 1
ATOM 791 O O . ILE A 1 102 ? 19.309 -4.785 -7.104 1.00 90.81 102 ILE A O 1
ATOM 795 N N . PHE A 1 103 ? 17.471 -4.260 -5.936 1.00 90.19 103 PHE A N 1
ATOM 796 C CA . PHE A 1 103 ? 16.585 -4.277 -7.102 1.00 90.19 103 PHE A CA 1
ATOM 797 C C . PHE A 1 103 ? 17.003 -3.233 -8.147 1.00 90.19 103 PHE A C 1
ATOM 799 O O . PHE A 1 103 ? 16.919 -3.506 -9.345 1.00 90.19 103 PHE A O 1
ATOM 806 N N . ALA A 1 104 ? 17.468 -2.058 -7.712 1.00 90.19 104 ALA A N 1
ATOM 807 C CA . ALA A 1 104 ? 17.924 -0.986 -8.596 1.00 90.19 104 ALA A CA 1
ATOM 808 C C . ALA A 1 104 ? 19.097 -1.407 -9.502 1.00 90.19 104 ALA A C 1
ATOM 810 O O . ALA A 1 104 ? 19.233 -0.871 -10.596 1.00 90.19 104 ALA A O 1
ATOM 811 N N . GLU A 1 105 ? 19.874 -2.412 -9.094 1.00 93.50 105 GLU A N 1
ATOM 812 C CA . GLU A 1 105 ? 20.999 -2.961 -9.862 1.00 93.50 105 GLU A CA 1
ATOM 813 C C . GLU A 1 105 ? 20.583 -4.078 -10.839 1.00 93.50 105 GLU A C 1
ATOM 815 O O . GLU A 1 105 ? 21.418 -4.720 -11.476 1.00 93.50 105 GLU A O 1
ATOM 820 N N . THR A 1 106 ? 19.285 -4.372 -10.956 1.00 94.50 106 THR A N 1
ATOM 821 C CA . THR A 1 106 ? 18.806 -5.405 -11.881 1.00 94.50 106 THR A CA 1
ATOM 822 C C . THR A 1 106 ? 18.821 -4.913 -13.327 1.00 94.50 106 THR A C 1
ATOM 824 O O . THR A 1 106 ? 18.493 -3.764 -13.623 1.00 94.50 106 THR A O 1
ATOM 827 N N . ALA A 1 107 ? 19.077 -5.828 -14.266 1.00 95.00 107 ALA A N 1
ATOM 828 C CA . ALA A 1 107 ? 19.020 -5.537 -15.702 1.00 95.00 107 ALA A CA 1
ATOM 829 C C . ALA A 1 107 ? 17.656 -4.971 -16.155 1.00 95.00 107 ALA A C 1
ATOM 831 O O . ALA A 1 107 ? 17.579 -4.232 -17.133 1.00 95.00 107 ALA A O 1
ATOM 832 N N . ALA A 1 108 ? 16.571 -5.289 -15.439 1.00 92.19 108 ALA A N 1
ATOM 833 C CA . ALA A 1 108 ? 15.247 -4.740 -15.719 1.00 92.19 108 ALA A CA 1
ATOM 834 C C . ALA A 1 108 ? 15.180 -3.221 -15.475 1.00 92.19 108 ALA A C 1
ATOM 836 O O . ALA A 1 108 ? 14.554 -2.511 -16.260 1.00 92.19 108 ALA A O 1
ATOM 837 N N . ILE A 1 109 ? 15.836 -2.721 -14.421 1.00 93.56 109 ILE A N 1
ATOM 838 C CA . ILE A 1 109 ? 15.926 -1.283 -14.126 1.00 93.56 109 ILE A CA 1
ATOM 839 C C . ILE A 1 109 ? 16.816 -0.582 -15.148 1.00 93.56 109 ILE A C 1
ATOM 841 O O . ILE A 1 109 ? 16.451 0.487 -15.640 1.00 93.56 109 ILE A O 1
ATOM 845 N N . GLU A 1 110 ? 17.948 -1.193 -15.504 1.00 95.31 110 GLU A N 1
ATOM 846 C CA . GLU A 1 110 ? 18.840 -0.668 -16.540 1.00 95.31 110 GLU A CA 1
ATOM 847 C C . GLU A 1 110 ? 18.097 -0.505 -17.875 1.00 95.31 110 GLU A C 1
ATOM 849 O O . GLU A 1 110 ? 18.106 0.575 -18.473 1.00 95.31 110 GLU A O 1
ATOM 854 N N . GLU A 1 111 ? 17.380 -1.544 -18.311 1.00 95.88 111 GLU A N 1
ATOM 855 C CA . GLU A 1 111 ? 16.630 -1.519 -19.565 1.00 95.88 111 GLU A CA 1
ATOM 856 C C . GLU A 1 111 ? 15.458 -0.530 -19.516 1.00 95.88 111 GLU A C 1
ATOM 858 O O . GLU A 1 111 ? 15.269 0.246 -20.459 1.00 95.88 111 GLU A O 1
ATOM 863 N N . PHE A 1 112 ? 14.720 -0.477 -18.399 1.00 95.44 112 PHE A N 1
ATOM 864 C CA . PHE A 1 112 ? 13.688 0.540 -18.192 1.00 95.44 112 PHE A CA 1
ATOM 865 C C . PHE A 1 112 ? 14.276 1.950 -18.333 1.00 95.44 112 PHE A C 1
ATOM 867 O O . PHE A 1 112 ? 13.732 2.790 -19.057 1.00 95.44 112 PHE A O 1
ATOM 874 N N . GLY A 1 113 ? 15.408 2.212 -17.672 1.00 95.44 113 GLY A N 1
ATOM 875 C CA . GLY A 1 113 ? 16.114 3.489 -17.719 1.00 95.44 113 GLY A CA 1
ATOM 876 C C . GLY A 1 113 ? 16.556 3.846 -19.136 1.00 95.44 113 GLY A C 1
ATOM 877 O O . GLY A 1 113 ? 16.302 4.958 -19.604 1.00 95.44 113 GLY A O 1
ATOM 878 N N . ARG A 1 114 ? 17.138 2.888 -19.863 1.00 97.69 114 ARG A N 1
ATOM 879 C CA . ARG A 1 114 ? 17.557 3.059 -21.258 1.00 97.69 114 ARG A CA 1
ATOM 880 C C . ARG A 1 114 ? 16.379 3.414 -22.165 1.00 97.69 114 ARG A C 1
ATOM 882 O O . ARG A 1 114 ? 16.479 4.364 -22.947 1.00 97.69 114 ARG A O 1
ATOM 889 N N . ILE A 1 115 ? 15.260 2.690 -22.079 1.00 97.38 115 ILE A N 1
ATOM 890 C CA . ILE A 1 115 ? 14.053 2.978 -22.872 1.00 97.38 115 ILE A CA 1
ATOM 891 C C . ILE A 1 115 ? 13.488 4.346 -22.488 1.00 97.38 115 ILE A C 1
ATOM 893 O O . ILE A 1 115 ? 13.193 5.145 -23.373 1.00 97.38 115 ILE A O 1
ATOM 897 N N . SER A 1 116 ? 13.405 4.654 -21.194 1.00 97.31 116 SER A N 1
ATOM 898 C CA . SER A 1 116 ? 12.890 5.937 -20.712 1.00 97.31 116 SER A CA 1
ATOM 899 C C . SER A 1 116 ? 13.716 7.116 -21.237 1.00 97.31 116 SER A C 1
ATOM 901 O O . SER A 1 116 ? 13.152 8.089 -21.734 1.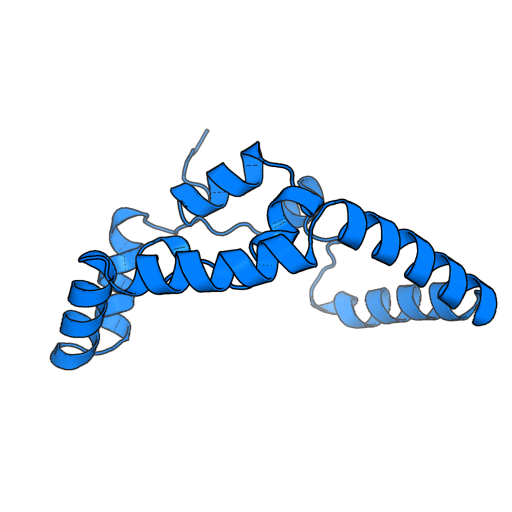00 97.31 116 SER A O 1
ATOM 903 N N . MET A 1 117 ? 15.049 7.015 -21.212 1.00 97.88 117 MET A N 1
ATOM 904 C CA . MET A 1 117 ? 15.943 8.067 -21.711 1.00 97.88 117 MET A CA 1
ATOM 905 C C . MET A 1 117 ? 15.930 8.207 -23.239 1.00 97.88 117 MET A C 1
ATOM 907 O O . MET A 1 117 ? 16.082 9.313 -23.749 1.00 97.88 117 MET A O 1
ATOM 911 N N . THR A 1 118 ? 15.764 7.108 -23.981 1.00 98.31 118 THR A N 1
ATOM 912 C CA . THR A 1 118 ? 15.874 7.117 -25.455 1.00 98.31 118 THR A CA 1
ATOM 913 C C . THR A 1 118 ? 14.538 7.271 -26.180 1.00 98.31 118 THR A C 1
ATOM 915 O O . THR A 1 118 ? 14.502 7.797 -27.290 1.00 98.31 118 THR A O 1
ATOM 918 N N . LYS A 1 119 ? 13.441 6.805 -25.576 1.00 97.81 119 LYS A N 1
ATOM 919 C CA . LYS A 1 119 ? 12.095 6.731 -26.173 1.00 97.81 119 LYS A CA 1
ATOM 920 C C . LYS A 1 119 ? 11.003 7.364 -25.300 1.00 97.81 119 LYS A C 1
ATOM 922 O O . LYS A 1 119 ? 9.856 7.445 -25.733 1.00 97.81 119 LYS A O 1
ATOM 927 N N . GLY A 1 120 ? 11.346 7.834 -24.100 1.00 97.38 120 GLY A N 1
ATOM 928 C CA . GLY A 1 120 ? 10.431 8.487 -23.166 1.00 97.38 120 GLY A CA 1
ATOM 929 C C . GLY A 1 120 ? 9.761 7.533 -22.172 1.00 97.38 120 GLY A C 1
ATOM 930 O O . GLY A 1 120 ? 9.661 6.324 -22.388 1.00 97.38 120 GLY A O 1
ATOM 931 N N . LEU A 1 121 ? 9.251 8.107 -21.077 1.00 95.62 121 LEU A N 1
ATOM 932 C CA . LEU A 1 121 ? 8.644 7.366 -19.963 1.00 95.62 121 LEU A CA 1
ATOM 933 C C . LEU A 1 121 ? 7.455 6.495 -20.395 1.00 95.62 121 LEU A C 1
ATOM 935 O O . LEU A 1 121 ? 7.316 5.372 -19.919 1.00 95.62 121 LEU A O 1
ATOM 939 N N . LYS A 1 122 ? 6.607 6.989 -21.306 1.00 95.06 122 LYS A N 1
ATOM 940 C CA . LYS A 1 122 ? 5.436 6.241 -21.786 1.00 95.06 122 LYS A CA 1
ATOM 941 C C . LYS A 1 122 ? 5.846 4.913 -22.431 1.00 95.06 122 LYS A C 1
ATOM 943 O O . LYS A 1 122 ? 5.309 3.878 -22.058 1.00 95.06 122 LYS A O 1
ATOM 948 N N . ALA A 1 123 ? 6.847 4.943 -23.312 1.00 96.06 123 ALA A N 1
ATOM 949 C CA . ALA A 1 123 ? 7.359 3.747 -23.976 1.00 96.06 123 ALA A CA 1
ATOM 950 C C . ALA A 1 123 ? 7.982 2.751 -22.981 1.00 96.06 123 ALA A C 1
ATOM 952 O O . ALA A 1 123 ? 7.869 1.543 -23.163 1.00 96.06 123 ALA A O 1
ATOM 953 N N . ALA A 1 124 ? 8.623 3.243 -21.916 1.00 94.94 124 ALA A N 1
ATOM 954 C CA . ALA A 1 124 ? 9.170 2.390 -20.862 1.00 94.94 124 ALA A CA 1
ATOM 955 C C . ALA A 1 124 ? 8.067 1.719 -20.022 1.00 94.94 124 ALA A C 1
ATOM 957 O O . ALA A 1 124 ? 8.199 0.559 -19.638 1.00 94.94 124 ALA A O 1
ATOM 958 N N . LEU A 1 125 ? 6.964 2.425 -19.752 1.00 91.94 125 LEU A N 1
ATOM 959 C CA . LEU A 1 125 ? 5.803 1.864 -19.055 1.00 91.94 125 LEU A CA 1
ATOM 960 C C . LEU A 1 125 ? 5.063 0.826 -19.908 1.00 91.94 125 LEU A C 1
ATOM 962 O O . LEU A 1 125 ? 4.727 -0.229 -19.380 1.00 91.94 125 LEU A O 1
ATOM 966 N N . GLU A 1 126 ? 4.868 1.095 -21.203 1.00 91.88 126 GLU A N 1
ATOM 967 C CA . GLU A 1 126 ? 4.308 0.133 -22.167 1.00 91.88 126 GLU A CA 1
ATOM 968 C C . GLU A 1 126 ? 5.181 -1.129 -22.222 1.00 91.88 126 GLU A C 1
ATOM 970 O O . GLU A 1 126 ? 4.708 -2.212 -21.907 1.00 91.88 126 GLU A O 1
ATOM 975 N N . TRP A 1 127 ? 6.497 -0.997 -22.438 1.00 93.62 127 TRP A N 1
ATOM 976 C CA . TRP A 1 127 ? 7.427 -2.138 -22.404 1.00 93.62 127 TRP A CA 1
ATOM 977 C C . TRP A 1 127 ? 7.322 -2.981 -21.120 1.00 93.62 127 TRP A C 1
ATOM 979 O O . TRP A 1 127 ? 7.379 -4.210 -21.179 1.00 93.62 127 TRP A O 1
ATOM 989 N N . ARG A 1 128 ? 7.165 -2.328 -19.961 1.00 90.81 128 ARG A N 1
ATOM 990 C CA . ARG A 1 128 ? 7.051 -3.004 -18.663 1.00 90.81 128 ARG A CA 1
ATOM 991 C C . ARG A 1 128 ? 5.741 -3.780 -18.522 1.00 90.81 128 ARG A C 1
ATOM 993 O O . ARG A 1 128 ? 5.741 -4.857 -17.928 1.00 90.81 128 ARG A O 1
ATOM 1000 N N . ASP A 1 129 ? 4.625 -3.196 -18.953 1.00 89.06 129 ASP A N 1
ATOM 1001 C CA . ASP A 1 129 ? 3.285 -3.701 -18.640 1.00 89.06 129 ASP A CA 1
ATOM 1002 C C . ASP A 1 129 ? 2.639 -4.498 -19.783 1.00 89.06 129 ASP A C 1
ATOM 1004 O O . ASP A 1 129 ? 1.825 -5.372 -19.488 1.00 89.06 129 ASP A O 1
ATOM 1008 N N . ASP A 1 130 ? 3.038 -4.283 -21.041 1.00 89.69 130 ASP A N 1
ATOM 1009 C CA . ASP A 1 130 ? 2.507 -4.964 -22.233 1.00 89.69 130 ASP A CA 1
ATOM 1010 C C . ASP A 1 130 ? 2.464 -6.499 -22.108 1.00 89.69 130 ASP A C 1
ATOM 1012 O O . ASP A 1 130 ? 1.445 -7.089 -22.486 1.00 89.69 130 ASP A O 1
ATOM 1016 N N . PRO A 1 131 ? 3.479 -7.188 -21.532 1.00 89.56 131 PRO A N 1
ATOM 1017 C CA . PRO A 1 131 ? 3.428 -8.643 -21.364 1.00 89.56 131 PRO A CA 1
ATOM 1018 C C . PRO A 1 131 ? 2.283 -9.136 -20.465 1.00 89.56 131 PRO A C 1
ATOM 1020 O O . PRO A 1 131 ? 1.952 -10.319 -20.489 1.00 89.56 131 PRO A O 1
ATOM 1023 N N . PHE A 1 132 ? 1.690 -8.245 -19.667 1.00 85.00 132 PHE A N 1
ATOM 1024 C CA . PHE A 1 132 ? 0.683 -8.553 -18.652 1.00 85.00 132 PHE A CA 1
ATOM 1025 C C . PHE A 1 132 ? -0.728 -8.074 -19.033 1.00 85.00 132 PHE A C 1
ATOM 1027 O O . PHE A 1 132 ? -1.652 -8.189 -18.226 1.00 85.00 132 PHE A O 1
ATOM 1034 N N . GLY A 1 133 ? -0.918 -7.533 -20.242 1.00 83.44 133 GLY A N 1
ATOM 1035 C CA . GLY A 1 133 ? -2.223 -7.073 -20.719 1.00 83.44 133 GLY A CA 1
ATOM 1036 C C . GLY A 1 133 ? -2.809 -5.945 -19.864 1.00 83.44 133 GLY A C 1
ATOM 1037 O O . GLY A 1 133 ? -2.176 -4.914 -19.665 1.00 83.44 133 GLY A O 1
ATOM 1038 N N . ASP A 1 134 ? -4.029 -6.127 -19.350 1.00 75.81 134 ASP A N 1
ATOM 1039 C CA . ASP A 1 134 ? -4.704 -5.119 -18.515 1.00 75.81 134 ASP A CA 1
ATOM 1040 C C . ASP A 1 134 ? -4.134 -5.013 -17.086 1.00 75.81 134 ASP A C 1
ATOM 1042 O O . ASP A 1 134 ? -4.547 -4.139 -16.319 1.00 75.81 134 ASP A O 1
ATOM 1046 N N . GLY A 1 135 ? -3.179 -5.879 -16.722 1.00 65.25 135 GLY A N 1
ATOM 1047 C CA . GLY A 1 135 ? -2.480 -5.842 -15.441 1.00 65.25 135 GLY A CA 1
ATOM 1048 C C . GLY A 1 135 ? -3.386 -6.041 -14.225 1.00 65.25 135 GLY A C 1
ATOM 1049 O O . GLY A 1 135 ? -3.014 -5.633 -13.120 1.00 65.25 135 GLY A O 1
ATOM 1050 N N . ARG A 1 136 ? -4.570 -6.633 -14.413 1.00 61.66 136 ARG A N 1
ATOM 1051 C CA . ARG A 1 136 ? -5.471 -7.056 -13.339 1.00 61.66 136 ARG A CA 1
ATOM 1052 C C . ARG A 1 136 ? -5.381 -8.567 -13.211 1.00 61.66 136 ARG A C 1
ATOM 1054 O O . ARG A 1 136 ? -5.673 -9.250 -14.184 1.00 61.66 136 ARG A O 1
ATOM 1061 N N . GLY A 1 137 ? -5.013 -9.047 -12.018 1.00 55.66 137 GLY A N 1
ATOM 1062 C CA . GLY A 1 137 ? -5.006 -10.454 -11.582 1.00 55.66 137 GLY A CA 1
ATOM 1063 C C . GLY A 1 137 ? -5.285 -11.471 -12.687 1.00 55.66 137 GLY A C 1
ATOM 1064 O O . GLY A 1 137 ? -6.386 -12.017 -12.730 1.00 55.66 137 GLY A O 1
ATOM 1065 N N . ALA A 1 138 ? -4.341 -11.695 -13.606 1.00 45.91 138 ALA A N 1
ATOM 1066 C CA . ALA A 1 138 ? -4.616 -12.370 -14.881 1.00 45.91 138 ALA A CA 1
ATOM 1067 C C . ALA A 1 138 ? -4.698 -13.904 -14.755 1.00 45.91 138 ALA A C 1
ATOM 1069 O O . ALA A 1 138 ? -4.362 -14.641 -15.679 1.00 45.91 138 ALA A O 1
ATOM 1070 N N . VAL A 1 139 ? -5.201 -14.409 -13.628 1.00 46.72 139 VAL A N 1
ATOM 1071 C CA . VAL A 1 139 ? -5.782 -15.750 -13.567 1.00 46.72 139 VAL A CA 1
ATOM 1072 C C . VAL A 1 139 ? -7.272 -15.583 -13.843 1.00 46.72 139 VAL A C 1
ATOM 1074 O O . VAL A 1 139 ? -8.098 -15.617 -12.931 1.00 46.72 139 VAL A O 1
ATOM 1077 N N . ARG A 1 140 ? -7.620 -15.360 -15.119 1.00 42.88 140 ARG A N 1
ATOM 1078 C CA . ARG A 1 140 ? -9.002 -15.530 -15.588 1.00 42.88 140 ARG A CA 1
ATOM 1079 C C . ARG A 1 140 ? -9.418 -16.957 -15.220 1.00 42.88 140 ARG A C 1
ATOM 1081 O O . ARG A 1 140 ? -8.885 -17.906 -15.791 1.00 42.88 140 ARG A O 1
ATOM 1088 N N . ARG A 1 141 ? -10.285 -17.100 -14.216 1.00 39.56 141 ARG A N 1
ATOM 1089 C CA . ARG A 1 141 ? -11.036 -18.341 -14.007 1.00 39.56 141 ARG A CA 1
ATOM 1090 C C . ARG A 1 141 ? -12.088 -18.487 -15.093 1.00 39.56 141 ARG A C 1
ATOM 1092 O O . ARG A 1 141 ? -12.645 -17.441 -15.496 1.00 39.56 141 ARG A O 1
#

Foldseek 3Di:
DCLQQNFDPLQLLCCCVFQNDPVSCLCNVLVFDDDPVVCCVSRVDVDDDDPVCVVVVVVVVVVVVVPDDPVVVVVVVVVVVVVSVVVPSVVSSVVRVVRRVVSCPDPSNVVLVVCCVPPNNVRSVCVRCVVPPPRHSPPPD

Sequence (141 aa):
PAGRALGQPPTLGMWPARIGMLKTKELLFSGDTIDAVEAERIGMINRVYPEEQLDEETMAWCQRIANVPLDGLTVHKHSTNRWAELMGLTMSVYEGAEFNAIFAETAAIEEFGRISMTKGLKAALEWRDDPFGDGRGAVRR